Protein AF-A0A2G6BD48-F1 (afdb_monomer_lite)

Sequence (90 aa):
MNSNFWGAHHSDTQSRLIFIDTLSIQIELMEVNDEPSTMWDYLEWNWEGFQNFVFVVDKIATCLESMAKRVYQLLQSGEFKSVNKGCYVY

Secondary structure (DSSP, 8-state):
------TTS-----EEEEEEE-SS-EEEEEEE-SS--HHHHHHHHH-SS--------S-HHHHHHHHHTTTPPP--EEEE-SSS-EEEE-

pLDDT: mean 77.33, std 14.03, range [33.56, 93.69]

Structure (mmCIF, N/CA/C/O backbone):
data_AF-A0A2G6BD48-F1
#
_entry.id   AF-A0A2G6BD48-F1
#
loop_
_atom_site.group_PDB
_atom_site.id
_atom_site.type_symbol
_atom_site.label_atom_id
_atom_site.label_alt_id
_atom_site.label_comp_id
_atom_site.label_asym_id
_atom_site.label_entity_id
_atom_site.label_seq_id
_atom_site.pdbx_PDB_ins_code
_atom_site.Cartn_x
_atom_site.Cartn_y
_atom_site.Cartn_z
_atom_site.occupancy
_atom_site.B_iso_or_equiv
_atom_site.auth_seq_id
_atom_site.auth_comp_id
_atom_site.auth_asym_id
_atom_site.auth_atom_id
_atom_site.pdbx_PDB_model_num
ATOM 1 N N . MET A 1 1 ? 23.183 -7.451 -2.208 1.00 38.53 1 MET A N 1
ATOM 2 C CA . MET A 1 1 ? 22.991 -6.518 -3.337 1.00 38.53 1 MET A CA 1
ATOM 3 C C . MET A 1 1 ? 22.24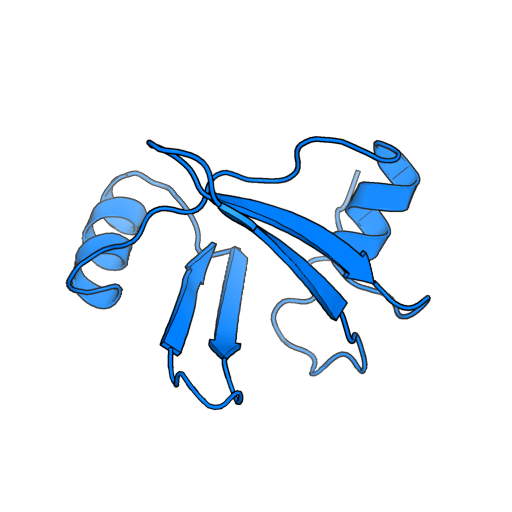8 -5.322 -2.780 1.00 38.53 1 MET A C 1
ATOM 5 O O . MET A 1 1 ? 21.258 -5.531 -2.094 1.00 38.53 1 MET A O 1
ATOM 9 N N . ASN A 1 2 ? 22.809 -4.122 -2.931 1.00 33.56 2 ASN A N 1
ATOM 10 C CA . ASN A 1 2 ? 22.303 -2.912 -2.284 1.00 33.56 2 ASN A CA 1
ATOM 11 C C . ASN A 1 2 ? 21.112 -2.376 -3.083 1.00 33.56 2 ASN A C 1
ATOM 13 O O . ASN A 1 2 ? 21.306 -1.891 -4.192 1.00 33.56 2 ASN A O 1
ATOM 17 N N . SER A 1 3 ? 19.903 -2.468 -2.530 1.00 43.62 3 SER A N 1
ATOM 18 C CA . SER A 1 3 ? 18.794 -1.616 -2.959 1.00 43.62 3 SER A CA 1
ATOM 19 C C . SER A 1 3 ? 19.156 -0.173 -2.620 1.00 43.62 3 SER A C 1
ATOM 21 O O . SER A 1 3 ? 19.489 0.126 -1.469 1.00 43.62 3 SER A O 1
ATOM 23 N N . ASN A 1 4 ? 19.141 0.712 -3.613 1.00 47.88 4 ASN A N 1
ATOM 24 C CA . ASN A 1 4 ? 19.347 2.131 -3.367 1.00 47.88 4 ASN A CA 1
ATOM 25 C C . ASN A 1 4 ? 18.094 2.661 -2.666 1.00 47.88 4 ASN A C 1
ATOM 27 O O . ASN A 1 4 ? 17.026 2.782 -3.251 1.00 47.88 4 ASN A O 1
ATOM 31 N N . PHE A 1 5 ? 18.207 2.919 -1.366 1.00 51.16 5 PHE A N 1
ATOM 32 C CA . PHE A 1 5 ? 17.124 3.502 -0.589 1.00 51.16 5 PHE A CA 1
ATOM 33 C C . PHE A 1 5 ? 17.041 5.000 -0.891 1.00 51.16 5 PHE A C 1
ATOM 35 O O . PHE A 1 5 ? 17.821 5.792 -0.367 1.00 51.16 5 PHE A O 1
ATOM 42 N N . TRP A 1 6 ? 16.078 5.396 -1.725 1.00 54.75 6 TRP A N 1
ATOM 43 C CA . TRP A 1 6 ? 15.865 6.786 -2.158 1.00 54.75 6 TRP A CA 1
ATOM 44 C C . TRP A 1 6 ? 15.278 7.71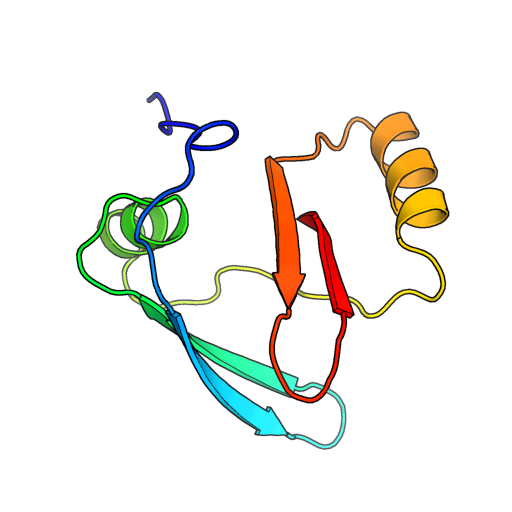4 -1.069 1.00 54.75 6 TRP A C 1
ATOM 46 O O . TRP A 1 6 ? 14.947 8.863 -1.349 1.00 54.75 6 TRP A O 1
ATOM 56 N N . GLY A 1 7 ? 15.174 7.245 0.182 1.00 46.66 7 GLY A N 1
ATOM 57 C CA . GLY A 1 7 ? 14.384 7.814 1.288 1.00 46.66 7 GLY A CA 1
ATOM 58 C C . GLY A 1 7 ? 14.765 9.205 1.825 1.00 46.66 7 GLY A C 1
ATOM 59 O O . GLY A 1 7 ? 14.353 9.550 2.929 1.00 46.66 7 GLY A O 1
ATOM 60 N N . ALA A 1 8 ? 15.531 10.013 1.091 1.00 45.34 8 ALA A N 1
ATOM 61 C CA . ALA A 1 8 ? 15.885 11.378 1.495 1.00 45.34 8 ALA A CA 1
ATOM 62 C C . ALA A 1 8 ? 15.956 12.407 0.348 1.00 45.34 8 ALA A C 1
ATOM 64 O O . ALA A 1 8 ? 16.136 13.593 0.624 1.00 45.34 8 ALA A O 1
ATOM 65 N N . HIS A 1 9 ? 15.805 12.000 -0.917 1.00 49.53 9 HIS A N 1
ATOM 66 C CA . HIS A 1 9 ? 15.780 12.925 -2.053 1.00 49.53 9 HIS A CA 1
ATOM 67 C C . HIS A 1 9 ? 14.363 13.021 -2.618 1.00 49.53 9 HIS A C 1
ATOM 69 O O . HIS A 1 9 ? 13.717 12.005 -2.857 1.00 49.53 9 HIS A O 1
ATOM 75 N N . HIS A 1 10 ? 13.882 14.246 -2.847 1.00 51.09 10 HIS A N 1
ATOM 76 C CA . HIS A 1 10 ? 12.725 14.467 -3.711 1.00 51.09 10 HIS A CA 1
ATOM 77 C C . HIS A 1 10 ? 13.075 13.912 -5.093 1.00 51.09 10 HIS A C 1
ATOM 79 O O . HIS A 1 10 ? 13.892 14.508 -5.791 1.00 51.09 10 HIS A O 1
ATOM 85 N N . SER A 1 11 ? 12.522 12.754 -5.447 1.00 63.00 11 SER A N 1
ATOM 86 C CA . SER A 1 11 ? 12.603 12.246 -6.807 1.00 63.00 11 SER A CA 1
ATOM 87 C C . SER A 1 11 ? 11.503 12.897 -7.642 1.00 63.00 11 SER A C 1
ATOM 89 O O . SER A 1 11 ? 10.401 13.148 -7.148 1.00 63.00 11 SER A O 1
ATOM 91 N N . ASP A 1 12 ? 11.787 13.143 -8.920 1.00 72.00 12 ASP A N 1
ATOM 92 C CA . ASP A 1 12 ? 10.791 13.584 -9.907 1.00 72.00 12 ASP A CA 1
ATOM 93 C C . ASP A 1 12 ? 9.886 12.420 -10.365 1.00 72.00 12 ASP A C 1
ATOM 95 O O . ASP A 1 12 ? 9.188 12.492 -11.381 1.00 72.00 12 ASP A O 1
ATOM 99 N N . THR A 1 13 ? 9.875 11.325 -9.599 1.00 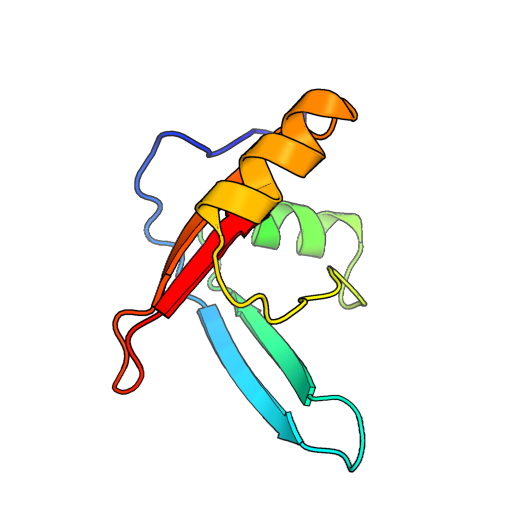73.31 13 THR A N 1
ATOM 100 C CA . THR A 1 13 ? 9.045 10.155 -9.851 1.00 73.31 13 THR A CA 1
ATOM 101 C C . THR A 1 13 ? 7.578 10.528 -9.752 1.00 73.31 13 THR A C 1
ATOM 103 O O . THR A 1 13 ? 7.098 11.040 -8.738 1.00 73.31 13 THR A O 1
ATOM 106 N N . GLN A 1 14 ? 6.849 10.220 -10.813 1.00 76.94 14 GLN A N 1
ATOM 107 C CA . GLN A 1 14 ? 5.407 10.369 -10.880 1.00 76.94 14 GLN A CA 1
ATOM 108 C C . GLN A 1 14 ? 4.804 9.003 -11.165 1.00 76.94 14 GLN A C 1
ATOM 110 O O . GLN A 1 14 ? 5.308 8.258 -12.004 1.00 76.94 14 GLN A O 1
ATOM 115 N N . SER A 1 15 ? 3.708 8.692 -10.478 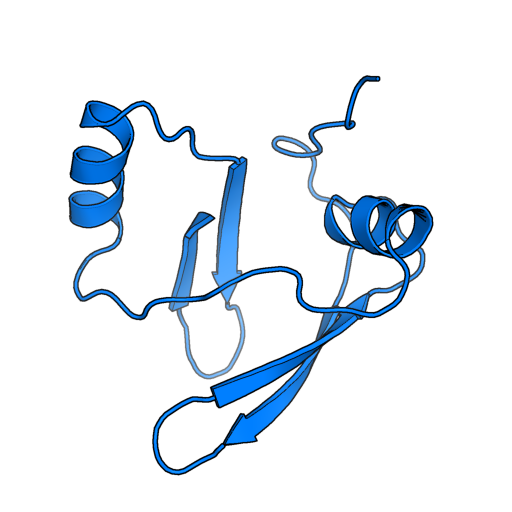1.00 81.44 15 SER A N 1
ATOM 116 C CA . SER A 1 15 ? 2.912 7.505 -10.755 1.00 81.44 15 SER A CA 1
ATOM 117 C C . SER A 1 15 ? 1.547 7.880 -11.323 1.00 81.44 15 SER A C 1
ATOM 119 O O . SER A 1 15 ? 0.920 8.863 -10.916 1.00 81.44 15 SER A O 1
ATOM 121 N N . ARG A 1 16 ? 1.078 7.080 -12.278 1.00 84.06 16 ARG A N 1
ATOM 122 C CA . ARG A 1 16 ? -0.320 7.038 -12.704 1.00 84.06 16 ARG A CA 1
ATOM 123 C C . ARG A 1 16 ? -0.984 5.859 -12.021 1.00 84.06 16 ARG A C 1
ATOM 125 O O . ARG A 1 16 ? -0.440 4.758 -12.017 1.00 84.06 16 ARG A O 1
ATOM 132 N N . LEU A 1 17 ? -2.158 6.113 -11.458 1.00 86.75 17 LEU A N 1
ATOM 133 C CA . LEU A 1 17 ? -2.890 5.151 -10.647 1.00 86.75 17 LEU A CA 1
ATOM 134 C C . LEU A 1 17 ? -4.252 4.879 -11.272 1.00 86.75 17 LEU A C 1
ATOM 136 O O . LEU A 1 17 ? -4.977 5.815 -11.620 1.00 86.75 17 LEU A O 1
ATOM 140 N N . ILE A 1 18 ? -4.601 3.601 -11.386 1.00 90.50 18 ILE A N 1
ATOM 141 C CA . ILE A 1 18 ? -5.953 3.147 -11.715 1.00 90.50 18 ILE A CA 1
ATOM 142 C C . ILE A 1 18 ? -6.450 2.300 -10.552 1.00 90.50 18 ILE A C 1
ATOM 144 O O . ILE A 1 18 ? -5.802 1.337 -10.152 1.00 90.50 18 ILE A O 1
ATOM 148 N N . PHE A 1 19 ? -7.628 2.645 -10.042 1.00 90.62 19 PHE A N 1
ATOM 149 C CA . PHE A 1 19 ? -8.279 1.915 -8.961 1.00 90.62 19 PHE A CA 1
ATOM 150 C C . PHE A 1 19 ? -9.386 1.028 -9.529 1.00 90.62 19 PHE A C 1
ATOM 152 O O . PHE A 1 19 ? -10.248 1.495 -10.275 1.00 90.62 19 PHE A O 1
ATOM 159 N N . ILE A 1 20 ? -9.355 -0.254 -9.173 1.00 93.00 20 ILE A N 1
ATOM 160 C CA . ILE A 1 20 ? -10.393 -1.231 -9.494 1.00 93.00 20 ILE A CA 1
ATOM 161 C C . ILE A 1 20 ? -11.038 -1.659 -8.179 1.00 93.00 20 ILE A C 1
ATOM 163 O O . ILE A 1 20 ? -10.443 -2.389 -7.382 1.00 93.00 20 ILE A O 1
ATOM 167 N N . ASP A 1 21 ? -12.267 -1.205 -7.962 1.00 93.69 21 ASP A N 1
ATOM 168 C CA . ASP A 1 21 ? -13.037 -1.547 -6.774 1.00 93.69 21 ASP A CA 1
ATOM 169 C C . ASP A 1 21 ? -13.727 -2.902 -6.936 1.00 93.69 21 ASP A C 1
ATOM 171 O O . ASP A 1 21 ? -14.453 -3.155 -7.900 1.00 93.69 21 ASP A O 1
ATOM 175 N N . THR A 1 22 ? -13.530 -3.774 -5.951 1.00 93.12 22 THR A N 1
ATOM 176 C CA . THR A 1 22 ? -14.310 -5.005 -5.785 1.00 93.12 22 THR A CA 1
ATOM 177 C C . THR A 1 22 ? -15.163 -4.910 -4.519 1.00 93.12 22 THR A C 1
ATOM 179 O O . THR A 1 22 ? -15.137 -3.911 -3.805 1.00 93.12 22 THR A O 1
ATOM 182 N N . LEU A 1 23 ? -15.916 -5.965 -4.195 1.00 92.44 23 LEU A N 1
ATOM 183 C CA . LEU A 1 23 ? -16.735 -5.987 -2.978 1.00 92.44 23 LEU A CA 1
ATOM 184 C C . LEU A 1 23 ? -15.920 -5.937 -1.676 1.00 92.44 23 LEU A C 1
ATOM 186 O O . LEU A 1 23 ? -16.478 -5.591 -0.638 1.00 92.44 23 LEU A O 1
ATOM 190 N N . SER A 1 24 ? -14.645 -6.340 -1.689 1.00 92.06 24 SER A N 1
ATOM 191 C CA . SER A 1 24 ? -13.870 -6.529 -0.448 1.00 92.06 24 SER A CA 1
ATOM 192 C C . SER A 1 24 ? -12.484 -5.905 -0.467 1.00 92.06 24 SER A C 1
ATOM 194 O O . SER A 1 24 ? -11.955 -5.590 0.594 1.00 92.06 24 SER A O 1
ATOM 196 N N . ILE A 1 25 ? -11.894 -5.737 -1.647 1.00 92.50 25 ILE A N 1
ATOM 197 C CA . ILE A 1 25 ? -10.576 -5.128 -1.815 1.00 92.50 25 ILE A CA 1
ATOM 198 C C . ILE A 1 25 ? -10.612 -4.109 -2.950 1.00 92.50 25 ILE A C 1
ATOM 200 O O . ILE A 1 25 ? -11.392 -4.244 -3.895 1.00 92.50 25 ILE A O 1
ATOM 204 N N . GLN A 1 26 ? -9.732 -3.122 -2.870 1.00 92.75 26 GLN A N 1
ATOM 205 C CA . GLN A 1 26 ? -9.406 -2.249 -3.986 1.00 92.75 26 GLN A CA 1
ATOM 206 C C . GLN A 1 26 ? -8.072 -2.716 -4.565 1.00 92.75 26 GLN A C 1
ATOM 208 O O . GLN A 1 26 ? -7.133 -2.989 -3.816 1.00 92.75 26 GLN A O 1
ATOM 213 N N . ILE A 1 27 ? -8.008 -2.854 -5.884 1.00 91.06 27 ILE A N 1
ATOM 214 C CA . ILE A 1 27 ? -6.769 -3.154 -6.599 1.00 91.06 27 ILE A CA 1
ATOM 215 C C . ILE A 1 27 ? -6.261 -1.840 -7.183 1.00 91.06 27 ILE A C 1
ATOM 217 O O . ILE A 1 27 ? -6.971 -1.187 -7.947 1.00 91.06 27 ILE A O 1
ATOM 221 N N . GLU A 1 28 ? -5.042 -1.463 -6.817 1.00 91.00 28 GLU A N 1
ATOM 222 C CA . GLU A 1 28 ? -4.350 -0.294 -7.351 1.00 91.00 28 GLU A CA 1
ATOM 223 C C . GLU A 1 28 ? -3.345 -0.759 -8.409 1.00 91.00 28 GLU A C 1
ATOM 225 O O . GLU A 1 28 ? -2.385 -1.467 -8.106 1.00 91.00 28 GLU A O 1
ATOM 230 N N . LEU A 1 29 ? -3.600 -0.398 -9.667 1.00 90.81 29 LEU A N 1
ATOM 231 C CA . LEU A 1 29 ? -2.627 -0.536 -10.744 1.00 90.81 29 LEU A CA 1
ATOM 232 C C . LEU A 1 29 ? -1.797 0.734 -10.810 1.00 90.81 29 LEU A C 1
ATOM 234 O O . LEU A 1 29 ? -2.342 1.840 -10.798 1.00 90.81 29 LEU A O 1
ATOM 238 N N . MET A 1 30 ? -0.488 0.560 -10.915 1.00 87.25 30 MET A N 1
ATOM 239 C CA . MET A 1 30 ? 0.466 1.642 -10.779 1.00 87.25 30 MET A CA 1
ATOM 240 C C . MET A 1 30 ? 1.482 1.590 -11.913 1.00 87.25 30 MET A C 1
ATOM 242 O O . MET A 1 30 ? 2.221 0.622 -12.060 1.00 87.25 30 MET A O 1
ATOM 246 N N . GLU A 1 31 ? 1.507 2.653 -12.708 1.00 87.75 31 GLU A N 1
ATOM 247 C CA . GLU A 1 31 ? 2.511 2.899 -13.743 1.00 87.75 31 GLU A CA 1
ATOM 248 C C . GLU A 1 31 ? 3.424 4.014 -13.233 1.00 87.75 31 GLU A C 1
ATOM 250 O O . GLU A 1 31 ? 2.935 5.069 -12.828 1.00 87.75 31 GLU A O 1
ATOM 255 N N . VAL A 1 32 ? 4.736 3.797 -13.238 1.00 86.38 32 VAL A N 1
ATOM 256 C CA . VAL A 1 32 ? 5.723 4.836 -12.909 1.00 86.38 32 VAL A CA 1
ATOM 257 C C . VAL A 1 32 ? 6.423 5.327 -14.160 1.00 86.38 32 VAL A C 1
ATOM 259 O O . VAL A 1 32 ? 6.592 4.576 -15.115 1.00 86.38 32 VAL A O 1
ATOM 262 N N . ASN A 1 33 ? 6.817 6.598 -14.151 1.00 83.06 33 ASN A N 1
ATOM 263 C CA . ASN A 1 33 ? 7.715 7.137 -15.164 1.00 83.06 33 ASN A CA 1
ATOM 264 C C . ASN A 1 33 ? 9.124 6.531 -15.049 1.00 83.06 33 ASN A C 1
ATOM 266 O O . ASN A 1 33 ? 9.469 5.917 -14.042 1.00 83.06 33 ASN A O 1
ATOM 270 N N . ASP A 1 34 ? 9.954 6.778 -16.062 1.00 84.00 34 ASP A N 1
ATOM 271 C CA . ASP A 1 34 ? 11.326 6.255 -16.168 1.00 84.00 34 ASP A CA 1
ATOM 272 C C . ASP A 1 34 ? 12.326 6.904 -15.178 1.00 84.00 34 ASP A C 1
ATOM 274 O O . ASP A 1 34 ? 13.541 6.819 -15.356 1.00 84.00 34 ASP A O 1
ATOM 278 N N . GLU A 1 35 ? 11.836 7.585 -14.137 1.00 83.25 35 GLU A N 1
ATOM 279 C CA . GLU A 1 35 ? 12.674 8.239 -13.132 1.00 83.25 35 GLU A CA 1
ATOM 280 C C . GLU A 1 35 ? 13.107 7.244 -12.038 1.00 83.25 35 GLU A C 1
ATOM 282 O O . GLU A 1 35 ? 12.267 6.493 -11.520 1.00 83.25 35 GLU A O 1
ATOM 287 N N . PRO A 1 36 ? 14.385 7.270 -11.602 1.00 79.25 36 PRO A N 1
ATOM 288 C CA . PRO A 1 36 ? 14.889 6.369 -10.571 1.00 79.25 36 PRO A CA 1
ATOM 289 C C . PRO A 1 36 ? 14.056 6.429 -9.287 1.00 79.25 36 PRO A C 1
ATOM 291 O O . PRO A 1 36 ? 13.868 7.490 -8.687 1.00 79.25 36 PRO A O 1
ATOM 294 N N . SER A 1 37 ? 13.550 5.275 -8.860 1.00 76.00 37 SER A N 1
ATOM 295 C CA . SER A 1 37 ? 12.725 5.146 -7.662 1.00 76.00 37 SER A CA 1
ATOM 296 C C . SER A 1 37 ? 12.696 3.713 -7.159 1.00 76.00 37 SER A C 1
ATOM 298 O O . SER A 1 37 ? 12.939 2.776 -7.911 1.00 76.00 37 SER A O 1
ATOM 300 N N . THR A 1 38 ? 12.281 3.528 -5.904 1.00 78.62 38 THR A N 1
ATOM 301 C CA . THR A 1 38 ? 12.050 2.195 -5.320 1.00 78.62 38 THR A CA 1
ATOM 302 C C . THR A 1 38 ? 11.097 1.349 -6.173 1.00 78.62 38 THR A C 1
ATOM 304 O O . THR A 1 38 ? 11.207 0.128 -6.225 1.00 78.62 38 THR A O 1
ATOM 307 N N . MET A 1 39 ? 10.141 1.999 -6.838 1.00 78.25 39 MET A N 1
ATOM 308 C CA . MET A 1 39 ? 9.152 1.341 -7.687 1.00 78.25 39 MET A CA 1
ATOM 309 C C . MET A 1 39 ? 9.733 0.931 -9.038 1.00 78.25 39 MET A C 1
ATOM 311 O O . MET A 1 39 ? 9.446 -0.163 -9.516 1.00 78.25 39 MET A O 1
ATOM 315 N N . TRP A 1 40 ? 10.567 1.794 -9.621 1.00 82.31 40 TRP A N 1
ATOM 316 C CA . TRP A 1 40 ? 11.311 1.496 -10.840 1.00 82.31 40 TRP A CA 1
ATOM 317 C C . TRP A 1 40 ? 12.271 0.325 -10.618 1.00 82.31 40 TRP A C 1
ATOM 319 O O . TRP A 1 40 ? 12.241 -0.643 -11.375 1.00 82.31 40 TRP A O 1
ATOM 329 N N . ASP A 1 41 ? 13.021 0.354 -9.512 1.00 82.44 41 ASP A N 1
ATOM 330 C CA . ASP A 1 41 ? 13.922 -0.732 -9.111 1.00 82.44 41 ASP A CA 1
ATOM 331 C C . ASP A 1 41 ? 13.148 -2.057 -8.936 1.00 82.44 41 ASP A C 1
ATOM 333 O O . ASP A 1 41 ? 13.614 -3.128 -9.329 1.00 82.44 41 ASP A O 1
ATOM 337 N N . TYR A 1 42 ? 11.927 -2.000 -8.386 1.00 82.19 42 TYR A N 1
ATOM 338 C CA . TYR A 1 42 ? 11.067 -3.178 -8.259 1.00 82.19 42 TYR A CA 1
ATOM 339 C C . TYR A 1 42 ? 10.626 -3.730 -9.622 1.00 82.19 42 TYR A C 1
ATOM 341 O O . TYR A 1 42 ? 10.706 -4.945 -9.819 1.00 82.19 42 TYR A O 1
ATOM 349 N N . LEU A 1 43 ? 10.178 -2.866 -10.541 1.00 83.81 43 LEU A N 1
ATOM 350 C CA . LEU A 1 43 ? 9.740 -3.256 -11.887 1.00 83.81 43 LEU A CA 1
ATOM 351 C C . LEU A 1 43 ? 10.884 -3.842 -12.717 1.00 83.81 43 LEU A C 1
ATOM 353 O O . LEU A 1 43 ? 10.684 -4.851 -13.390 1.00 83.81 43 LEU A O 1
ATOM 357 N N . GLU A 1 44 ? 12.082 -3.257 -12.643 1.00 83.75 44 GLU A N 1
ATOM 358 C CA . GLU A 1 44 ? 13.256 -3.755 -13.366 1.00 83.75 44 GLU A CA 1
ATOM 359 C C . GLU A 1 44 ? 13.629 -5.178 -12.918 1.00 83.75 44 GLU A C 1
ATOM 361 O O . GLU A 1 44 ? 13.987 -6.025 -13.739 1.00 83.75 44 GLU A O 1
ATOM 366 N N . TRP A 1 45 ? 13.529 -5.468 -11.617 1.00 84.50 45 TRP A N 1
ATOM 367 C CA . TRP A 1 45 ? 13.960 -6.759 -11.070 1.00 84.50 45 TRP A CA 1
ATOM 368 C C . TRP A 1 45 ? 12.882 -7.840 -11.094 1.00 84.50 45 TRP A C 1
ATOM 370 O O . TRP A 1 45 ? 13.206 -9.012 -11.296 1.00 84.50 45 TRP A O 1
ATOM 380 N N . ASN A 1 46 ? 11.621 -7.474 -10.862 1.00 81.88 46 ASN A N 1
ATOM 381 C CA . ASN A 1 46 ? 10.530 -8.430 -10.652 1.00 81.88 46 ASN A CA 1
ATOM 382 C C . ASN A 1 46 ? 9.513 -8.455 -11.793 1.00 81.88 46 ASN A C 1
ATOM 384 O O . ASN A 1 46 ? 8.658 -9.340 -11.789 1.00 81.88 46 ASN A O 1
ATOM 388 N N . TRP A 1 47 ? 9.642 -7.557 -12.778 1.00 83.88 47 TRP A N 1
ATOM 389 C CA . TRP A 1 47 ? 8.644 -7.327 -13.824 1.00 83.88 47 TRP A CA 1
ATOM 390 C C . TRP A 1 47 ? 7.299 -6.874 -13.219 1.00 83.88 47 TRP A C 1
ATOM 392 O O . TRP A 1 47 ? 7.218 -6.503 -12.046 1.00 83.88 47 TRP A O 1
ATOM 402 N N . GLU A 1 48 ? 6.233 -6.844 -14.019 1.00 85.88 48 GLU A N 1
ATOM 403 C CA . GLU A 1 48 ? 4.890 -6.525 -13.523 1.00 85.88 48 GLU A CA 1
ATOM 404 C C . GLU A 1 48 ? 4.404 -7.585 -12.518 1.00 85.88 48 GLU A C 1
ATOM 406 O O . GLU A 1 48 ? 4.502 -8.790 -12.764 1.00 85.88 48 GLU A O 1
ATOM 411 N N . GLY A 1 49 ? 3.840 -7.148 -11.388 1.00 84.69 49 GLY A N 1
ATOM 412 C CA . GLY A 1 49 ? 3.373 -8.067 -10.353 1.00 84.69 49 GLY A CA 1
ATOM 413 C C . GLY A 1 49 ? 2.867 -7.392 -9.080 1.00 84.69 49 GLY A C 1
ATOM 414 O O . GLY A 1 49 ? 2.754 -6.171 -8.990 1.00 84.69 49 GLY A O 1
ATOM 415 N N . PHE A 1 50 ? 2.547 -8.213 -8.077 1.00 83.62 50 PHE A N 1
ATOM 416 C CA . PHE A 1 50 ? 2.070 -7.741 -6.776 1.00 83.62 50 PHE A CA 1
ATOM 417 C C . PHE A 1 50 ? 3.206 -7.131 -5.949 1.00 83.62 50 PHE A C 1
ATOM 419 O O . PHE A 1 50 ? 4.062 -7.857 -5.446 1.00 83.62 50 PHE A O 1
ATOM 426 N N . GLN A 1 51 ? 3.165 -5.812 -5.754 1.00 82.31 51 GLN A N 1
ATOM 427 C CA . GLN A 1 51 ? 4.19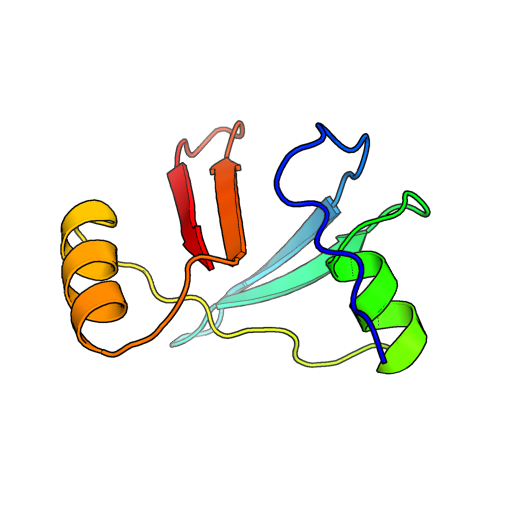9 -5.076 -5.026 1.00 82.31 51 GLN A CA 1
ATOM 428 C C . GLN A 1 51 ? 3.955 -5.030 -3.507 1.00 82.31 51 GLN A C 1
ATOM 430 O O . GLN A 1 51 ? 4.856 -5.349 -2.730 1.00 82.31 51 GLN A O 1
ATOM 435 N N . ASN A 1 52 ? 2.761 -4.624 -3.060 1.00 82.75 52 ASN A N 1
ATOM 436 C CA . ASN A 1 52 ? 2.449 -4.429 -1.642 1.00 82.75 52 ASN A CA 1
ATOM 437 C C . ASN A 1 52 ? 0.962 -4.673 -1.309 1.00 82.75 52 ASN A C 1
ATOM 439 O O . ASN A 1 52 ? 0.107 -4.783 -2.185 1.00 82.75 52 ASN A O 1
ATOM 443 N N . PHE A 1 53 ? 0.671 -4.777 -0.007 1.00 87.38 53 PHE A N 1
ATOM 444 C CA . PHE A 1 53 ? -0.685 -4.746 0.544 1.00 87.38 53 PHE A CA 1
ATOM 445 C C . PHE A 1 53 ? -0.851 -3.478 1.375 1.00 87.38 53 PHE A C 1
ATOM 447 O O . PHE A 1 53 ? -0.075 -3.239 2.302 1.00 87.38 53 PHE A O 1
ATOM 454 N N . VAL A 1 54 ? -1.876 -2.690 1.061 1.00 88.25 54 VAL A N 1
ATOM 455 C CA . VAL A 1 54 ? -2.174 -1.434 1.754 1.00 88.25 54 VAL A CA 1
ATOM 456 C C . VAL A 1 54 ? -3.343 -1.641 2.711 1.00 88.25 54 VAL A C 1
ATOM 458 O O . VAL A 1 54 ? -4.386 -2.177 2.339 1.00 88.25 54 VAL A O 1
ATOM 461 N N . PHE A 1 55 ? -3.172 -1.191 3.954 1.00 87.75 55 PHE A N 1
ATOM 462 C CA . PHE A 1 55 ? -4.201 -1.252 4.987 1.00 87.75 55 PHE A CA 1
ATOM 463 C C . PHE A 1 55 ? -4.605 0.157 5.401 1.00 87.75 55 PHE A C 1
ATOM 465 O O . PHE A 1 55 ? -3.766 0.961 5.807 1.00 87.75 55 PHE A O 1
ATOM 472 N N . VAL A 1 56 ? -5.905 0.442 5.348 1.00 87.88 56 VAL A N 1
ATOM 473 C CA . VAL A 1 56 ? -6.449 1.677 5.916 1.00 87.88 56 VAL A CA 1
ATOM 474 C C . VAL A 1 56 ? -6.456 1.540 7.436 1.00 87.88 56 VAL A C 1
ATOM 476 O O . VAL A 1 56 ? -6.986 0.573 7.982 1.00 87.88 56 VAL A O 1
ATOM 479 N N . VAL A 1 57 ? -5.855 2.511 8.117 1.00 88.44 57 VAL A N 1
ATOM 480 C CA . VAL A 1 57 ? -5.763 2.560 9.580 1.00 88.44 57 VAL A CA 1
ATOM 481 C C . VAL A 1 57 ? -6.308 3.885 10.094 1.00 88.44 57 VAL A C 1
ATOM 483 O O . VAL A 1 57 ? -6.135 4.919 9.453 1.00 88.44 57 VAL A O 1
ATOM 486 N N . ASP A 1 58 ? -6.899 3.875 11.289 1.00 86.69 58 ASP A N 1
ATOM 487 C CA . ASP A 1 58 ? -7.470 5.089 11.890 1.00 86.69 58 ASP A CA 1
ATOM 488 C C . ASP A 1 58 ? -6.405 6.162 12.164 1.00 86.69 58 ASP A C 1
ATOM 490 O O . ASP A 1 58 ? -6.648 7.359 12.008 1.00 86.69 58 ASP A O 1
ATOM 494 N N . LYS A 1 59 ? -5.218 5.739 12.624 1.00 87.56 59 LYS A N 1
ATOM 495 C CA . LYS A 1 59 ? -4.099 6.624 12.980 1.00 87.56 59 LYS A CA 1
ATOM 496 C C . LYS A 1 59 ? -2.760 5.994 12.621 1.00 87.56 59 LYS A C 1
ATOM 498 O O . LYS A 1 59 ? -2.291 5.075 13.295 1.00 87.56 59 LYS A O 1
ATOM 503 N N . ILE A 1 60 ? -2.101 6.566 11.616 1.00 87.00 60 ILE A N 1
ATOM 504 C CA . ILE A 1 60 ? -0.778 6.130 11.148 1.00 87.00 60 ILE A CA 1
ATOM 505 C C . ILE A 1 60 ? 0.268 6.180 12.270 1.00 87.00 60 ILE A C 1
ATOM 507 O O . ILE A 1 60 ? 1.009 5.221 12.442 1.00 87.00 60 ILE A O 1
ATOM 511 N N . ALA A 1 61 ? 0.292 7.243 13.083 1.00 85.88 61 ALA A N 1
ATOM 512 C CA . ALA A 1 61 ? 1.266 7.387 14.171 1.00 85.88 61 ALA A CA 1
ATOM 513 C C . ALA A 1 61 ? 1.214 6.215 15.171 1.00 85.88 61 ALA A C 1
ATOM 515 O O . ALA A 1 61 ? 2.237 5.620 15.498 1.00 85.88 61 ALA A O 1
ATOM 516 N N . THR A 1 62 ? 0.010 5.819 15.595 1.00 87.94 62 THR A N 1
ATOM 517 C CA . THR A 1 62 ? -0.185 4.682 16.507 1.00 87.94 62 THR A CA 1
ATOM 518 C C . THR A 1 62 ? 0.215 3.352 15.858 1.00 87.94 62 THR A C 1
ATOM 520 O O . THR A 1 62 ? 0.767 2.470 16.526 1.00 87.94 62 THR A O 1
ATOM 523 N N . CYS A 1 63 ? -0.034 3.206 14.553 1.00 86.81 63 CYS A N 1
ATOM 524 C CA . CYS A 1 63 ? 0.391 2.037 13.786 1.00 86.81 63 CYS A CA 1
ATOM 525 C C . CYS A 1 63 ? 1.925 1.951 13.712 1.00 86.81 63 CYS A C 1
ATOM 527 O O . CYS A 1 63 ? 2.493 0.917 14.062 1.00 86.81 63 CYS A O 1
ATOM 529 N N . LEU A 1 64 ? 2.596 3.058 13.380 1.00 85.12 64 LEU A N 1
ATOM 530 C CA . LEU A 1 64 ? 4.056 3.148 13.316 1.00 85.12 64 LEU A CA 1
ATOM 531 C C . LEU A 1 64 ? 4.722 2.837 14.654 1.00 85.12 64 LEU A C 1
ATOM 533 O O . LEU A 1 64 ? 5.659 2.047 14.694 1.00 85.12 64 LEU A O 1
ATOM 537 N N . GLU A 1 65 ? 4.225 3.392 15.762 1.00 85.69 65 GLU A N 1
ATOM 538 C CA . GLU A 1 65 ? 4.746 3.068 17.098 1.00 85.69 65 GLU A CA 1
ATOM 539 C C . GLU A 1 65 ? 4.646 1.567 17.401 1.00 85.69 65 GLU A C 1
ATOM 541 O O . GLU A 1 65 ? 5.545 0.975 18.004 1.00 85.69 65 GLU A O 1
ATOM 546 N N . SER A 1 66 ? 3.549 0.936 16.975 1.00 85.06 66 SER A N 1
ATOM 547 C CA . SER A 1 66 ? 3.322 -0.499 17.162 1.00 85.06 66 SER A CA 1
ATOM 548 C C . SER A 1 66 ? 4.219 -1.351 16.258 1.00 85.06 66 SER A C 1
ATOM 550 O O . SER A 1 66 ? 4.692 -2.403 16.693 1.00 85.06 66 SER A O 1
ATOM 552 N N . MET A 1 67 ? 4.476 -0.900 15.028 1.00 85.12 67 MET A N 1
ATOM 553 C CA . MET A 1 67 ? 5.358 -1.555 14.056 1.00 85.12 67 MET A CA 1
ATOM 554 C C . MET A 1 67 ? 6.840 -1.422 14.430 1.00 85.12 67 MET A C 1
ATOM 556 O O . MET A 1 67 ? 7.565 -2.417 14.401 1.00 85.12 67 MET A O 1
ATOM 560 N N . ALA A 1 68 ? 7.268 -0.248 14.898 1.00 80.88 68 ALA A N 1
ATOM 561 C CA . ALA A 1 68 ? 8.634 0.002 15.356 1.00 80.88 68 ALA A CA 1
ATOM 562 C C . ALA A 1 68 ? 9.011 -0.888 16.554 1.00 80.88 68 ALA A C 1
ATOM 564 O O . ALA A 1 68 ? 10.106 -1.448 16.600 1.00 80.88 68 ALA A O 1
ATOM 565 N N . LYS A 1 69 ? 8.071 -1.118 17.486 1.00 82.94 69 LYS A N 1
ATOM 566 C CA . LYS A 1 69 ? 8.243 -2.081 18.595 1.00 82.94 69 LYS A CA 1
ATOM 567 C C . LYS A 1 69 ? 8.430 -3.528 18.120 1.00 82.94 69 LYS A C 1
ATOM 569 O O . LYS A 1 69 ? 8.909 -4.358 18.887 1.00 82.94 69 LYS A O 1
ATOM 574 N N . ARG A 1 70 ? 8.037 -3.836 16.882 1.00 77.75 70 ARG A N 1
ATOM 575 C CA . ARG A 1 70 ? 8.088 -5.167 16.258 1.00 77.75 70 ARG A CA 1
ATOM 576 C C . ARG A 1 70 ? 9.209 -5.304 15.217 1.00 77.75 70 ARG A C 1
ATOM 578 O O . ARG A 1 70 ? 9.217 -6.286 14.486 1.00 77.75 70 ARG A O 1
ATOM 585 N N 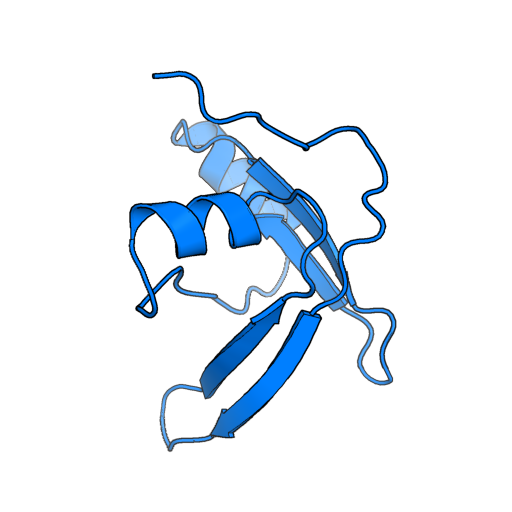. VAL A 1 71 ? 10.174 -4.376 15.196 1.00 77.75 71 VAL A N 1
ATOM 586 C CA . VAL A 1 71 ? 11.359 -4.383 14.306 1.00 77.75 71 VAL A CA 1
ATOM 587 C C . VAL A 1 71 ? 11.026 -4.129 12.823 1.00 77.75 71 VAL A C 1
ATOM 589 O O . VAL A 1 71 ? 11.865 -4.338 11.953 1.00 77.75 71 VAL A O 1
ATOM 592 N N . TYR A 1 72 ? 9.833 -3.616 12.510 1.00 78.69 72 TYR A N 1
ATOM 593 C CA . TYR A 1 72 ? 9.538 -3.121 11.162 1.00 78.69 72 TYR A CA 1
ATOM 594 C C . TYR A 1 72 ? 10.059 -1.687 11.029 1.00 78.69 72 TYR A C 1
ATOM 596 O O . TYR A 1 72 ? 9.680 -0.811 11.810 1.00 78.69 72 TYR A O 1
ATOM 604 N N . GLN A 1 73 ? 10.965 -1.463 10.076 1.00 77.44 73 GLN A N 1
ATOM 605 C CA . GLN A 1 73 ? 11.518 -0.141 9.778 1.00 77.44 73 GLN A CA 1
ATOM 606 C C . GLN A 1 73 ? 10.658 0.564 8.731 1.00 77.44 73 GLN A C 1
ATOM 608 O O . GLN A 1 73 ? 10.218 -0.068 7.778 1.00 77.44 73 GLN A O 1
ATOM 613 N N . LEU A 1 74 ? 10.449 1.871 8.912 1.00 78.44 74 LEU A N 1
ATOM 614 C CA . LEU A 1 74 ? 9.798 2.715 7.914 1.00 78.44 74 LEU A CA 1
ATOM 615 C C . LEU A 1 74 ? 10.726 2.882 6.710 1.00 78.44 74 LEU A C 1
ATOM 617 O O . LEU A 1 74 ? 11.858 3.344 6.874 1.00 78.44 74 LEU A O 1
ATOM 621 N N . LEU A 1 75 ? 10.231 2.540 5.527 1.00 75.19 75 LEU A N 1
ATOM 622 C CA . LEU A 1 75 ? 10.990 2.579 4.288 1.00 75.19 75 LEU A CA 1
ATOM 623 C C . LEU A 1 75 ? 10.657 3.834 3.474 1.00 75.19 75 LEU A C 1
ATOM 625 O O . LEU A 1 75 ? 11.561 4.537 3.017 1.00 75.19 75 LEU A O 1
ATOM 629 N N . GLN A 1 76 ? 9.375 4.163 3.336 1.00 72.81 76 GLN A N 1
ATOM 630 C CA . GLN A 1 76 ? 8.940 5.359 2.624 1.00 72.81 76 GLN A CA 1
ATOM 631 C C . GLN A 1 76 ? 7.659 5.930 3.232 1.00 72.81 76 GLN A C 1
ATOM 633 O O . GLN A 1 76 ? 6.760 5.214 3.667 1.00 72.81 76 GLN A O 1
ATOM 638 N N . SER A 1 77 ? 7.556 7.255 3.224 1.00 80.38 77 SER A N 1
ATOM 639 C CA . SER A 1 77 ? 6.332 7.966 3.570 1.00 80.38 77 SER A CA 1
ATOM 640 C C . SER A 1 77 ? 6.036 9.053 2.548 1.00 80.38 77 SER A C 1
ATOM 642 O O . SER A 1 77 ? 6.917 9.500 1.809 1.00 80.38 77 SER A O 1
ATOM 644 N N . GLY A 1 78 ? 4.780 9.476 2.494 1.00 74.62 78 GLY A N 1
ATOM 645 C CA . GLY A 1 78 ? 4.368 10.564 1.625 1.00 74.62 78 GLY A CA 1
ATOM 646 C C . GLY A 1 78 ? 2.942 11.015 1.886 1.00 74.62 78 GLY A C 1
ATOM 647 O O . GLY A 1 78 ? 2.220 10.463 2.721 1.00 74.62 78 GLY A O 1
ATOM 648 N N . GLU A 1 79 ? 2.545 12.049 1.152 1.00 74.88 79 GLU A N 1
ATOM 649 C CA . GLU A 1 79 ? 1.220 12.653 1.231 1.00 74.88 79 GLU A CA 1
ATOM 650 C C . GLU A 1 79 ? 0.537 12.611 -0.138 1.00 74.88 79 GLU A C 1
ATOM 652 O O . GLU A 1 79 ? 1.121 12.989 -1.158 1.00 74.88 79 GLU A O 1
ATOM 657 N N . PHE A 1 80 ? -0.730 12.206 -0.155 1.00 67.44 80 PHE A N 1
ATOM 658 C CA . PHE A 1 80 ? -1.592 12.323 -1.320 1.00 67.44 80 PHE A CA 1
ATOM 659 C C . PHE A 1 80 ? -2.046 13.777 -1.455 1.00 67.44 80 PHE A C 1
ATOM 661 O O . PHE A 1 80 ? -2.828 14.286 -0.650 1.00 67.44 80 PHE A O 1
ATOM 668 N N . LYS A 1 81 ? -1.559 14.453 -2.499 1.00 60.09 81 LYS A N 1
ATOM 669 C CA . LYS A 1 81 ? -1.910 15.850 -2.810 1.00 60.09 81 LYS A CA 1
ATOM 670 C C . LYS A 1 81 ? -3.209 15.999 -3.620 1.00 60.09 81 LYS A C 1
ATOM 672 O O . LYS A 1 81 ? -3.544 17.113 -4.016 1.00 60.09 81 LYS A O 1
ATOM 677 N N . SER A 1 82 ? -3.916 14.903 -3.907 1.00 57.78 82 SER A N 1
ATOM 678 C CA . SER A 1 82 ? -5.151 14.920 -4.701 1.00 57.78 82 SER A CA 1
ATOM 679 C C . SER A 1 82 ? -6.370 15.363 -3.870 1.00 57.78 82 SER A C 1
ATOM 681 O O . SER A 1 82 ? -6.252 15.711 -2.695 1.00 57.78 82 SER A O 1
ATOM 683 N N . VAL A 1 83 ? -7.555 15.376 -4.497 1.00 52.66 83 VAL A N 1
ATOM 684 C CA . VAL A 1 83 ? -8.838 15.828 -3.913 1.00 52.66 83 VAL A CA 1
ATOM 685 C C . VAL A 1 83 ? -9.139 15.165 -2.558 1.00 52.66 83 VAL A C 1
ATOM 687 O O . VAL A 1 83 ? -9.731 15.801 -1.688 1.00 52.66 83 VAL A O 1
ATOM 690 N N . ASN A 1 84 ? -8.648 13.941 -2.339 1.00 54.66 84 ASN A N 1
ATOM 691 C CA . ASN A 1 84 ? -8.694 13.253 -1.054 1.00 54.66 84 ASN A CA 1
ATOM 692 C C . ASN A 1 84 ? -7.314 13.308 -0.388 1.00 54.66 84 ASN A C 1
ATOM 694 O O . ASN A 1 84 ? -6.464 12.448 -0.613 1.00 54.66 84 ASN A O 1
ATOM 698 N N . LYS A 1 85 ? -7.097 14.342 0.433 1.00 64.88 85 LYS A N 1
ATOM 699 C CA . LYS A 1 85 ? -5.882 14.484 1.246 1.00 64.88 85 LYS A CA 1
ATOM 700 C C . LYS A 1 85 ? -5.711 13.259 2.147 1.00 64.88 85 LYS A C 1
ATOM 702 O O . LYS A 1 85 ? -6.617 12.925 2.908 1.00 64.88 85 LYS A O 1
ATOM 707 N N . GLY A 1 86 ? -4.543 12.636 2.096 1.00 67.62 86 GLY A N 1
ATOM 708 C CA . GLY A 1 86 ? -4.195 11.488 2.930 1.00 67.62 86 GLY A CA 1
ATOM 709 C C . GLY A 1 86 ? -2.685 11.344 3.059 1.00 67.62 86 GLY A C 1
ATOM 710 O O . GLY A 1 86 ? -1.937 12.000 2.339 1.00 67.62 86 GLY A O 1
ATOM 711 N N . CYS A 1 87 ? -2.237 10.472 3.954 1.00 76.06 87 CYS A N 1
ATOM 712 C CA . CYS A 1 87 ? -0.824 10.141 4.114 1.00 76.06 87 CYS A CA 1
ATOM 713 C C . CYS A 1 87 ? -0.647 8.631 3.977 1.00 76.06 87 CYS A C 1
ATOM 715 O O . CYS A 1 87 ? -1.562 7.873 4.303 1.00 76.06 87 CYS A O 1
ATOM 717 N N . TYR A 1 88 ? 0.527 8.199 3.537 1.00 75.62 88 TYR A N 1
ATOM 718 C CA . TYR A 1 88 ? 0.892 6.788 3.505 1.00 75.62 88 TYR A CA 1
ATOM 719 C C . TYR A 1 88 ? 2.256 6.571 4.145 1.00 75.62 88 TYR A C 1
ATOM 721 O O . TYR A 1 88 ? 3.116 7.458 4.162 1.00 75.62 88 TYR A O 1
ATOM 729 N N . VAL A 1 89 ? 2.421 5.372 4.690 1.00 71.31 89 VAL A N 1
ATOM 730 C CA . VAL A 1 89 ? 3.674 4.861 5.235 1.00 71.31 89 VAL A CA 1
ATOM 731 C C . VAL A 1 89 ? 3.799 3.400 4.829 1.00 71.31 89 VAL A C 1
ATOM 733 O O . VAL A 1 89 ? 2.809 2.667 4.887 1.00 71.31 89 VAL A O 1
ATOM 736 N N . TYR A 1 90 ? 4.988 3.000 4.398 1.00 66.00 90 TYR A N 1
ATOM 737 C CA . TYR A 1 90 ? 5.324 1.624 4.044 1.00 66.00 90 TYR A CA 1
ATOM 738 C C . TYR A 1 90 ? 6.748 1.311 4.502 1.00 66.00 90 TYR A C 1
ATOM 740 O O . TYR A 1 90 ? 7.606 2.228 4.459 1.00 66.00 90 TYR A O 1
#

Foldseek 3Di:
DDDPQPAPDDWPKDWDWDWDDDPPDIDIDIDIDPTDDPVNVCCVVPNDDDDDDDDDDPDPVVVVVVCVVVVDDWRYKDWDPDPDTDIDID

Radius of gyration: 14.39 Å; chains: 1; bounding box: 40×24×35 Å